Protein AF-A0A656GNW7-F1 (afdb_monomer_lite)

Organism: NCBI:txid629261

Structure (mmCIF, N/CA/C/O backbone):
data_AF-A0A656GNW7-F1
#
_entry.id   AF-A0A656GNW7-F1
#
loop_
_atom_site.group_PDB
_atom_site.id
_atom_site.type_symbol
_atom_site.label_atom_id
_atom_site.label_alt_id
_atom_site.label_comp_id
_atom_site.label_asym_id
_atom_site.label_entity_id
_atom_site.label_seq_id
_atom_site.pdbx_PDB_ins_code
_atom_site.Cartn_x
_atom_site.Cartn_y
_atom_site.Cartn_z
_atom_site.occupancy
_atom_site.B_iso_or_equiv
_atom_site.auth_seq_id
_atom_site.auth_comp_id
_atom_site.auth_asym_id
_atom_site.auth_atom_id
_atom_site.pdbx_PDB_model_num
ATOM 1 N N . MET A 1 1 ? -3.778 0.174 -7.558 1.00 86.62 1 MET A N 1
ATOM 2 C CA . MET A 1 1 ? -3.215 1.529 -7.369 1.00 86.62 1 MET A CA 1
ATOM 3 C C . MET A 1 1 ? -3.742 2.447 -8.475 1.00 86.62 1 MET A C 1
ATOM 5 O O . MET A 1 1 ? -4.058 1.941 -9.545 1.00 86.62 1 MET A O 1
ATOM 9 N N . ASP A 1 2 ? -3.872 3.757 -8.252 1.00 90.19 2 ASP A N 1
ATOM 10 C CA . ASP A 1 2 ? -4.033 4.739 -9.338 1.00 90.19 2 ASP A CA 1
ATOM 11 C C . ASP A 1 2 ? -2.649 5.032 -9.936 1.00 90.19 2 ASP A C 1
ATOM 13 O O . ASP A 1 2 ? -1.845 5.739 -9.325 1.00 90.19 2 ASP A O 1
ATOM 17 N N . LEU A 1 3 ? -2.345 4.413 -11.081 1.00 89.81 3 LEU A N 1
ATOM 18 C CA . LEU A 1 3 ? -1.011 4.450 -11.690 1.00 89.81 3 LEU A CA 1
ATOM 19 C C . LEU A 1 3 ? -0.629 5.835 -12.232 1.00 89.81 3 LEU A C 1
ATOM 21 O O . LEU A 1 3 ? 0.558 6.118 -12.346 1.00 89.81 3 LEU A O 1
ATOM 25 N N . ASP A 1 4 ? -1.608 6.688 -12.538 1.00 92.38 4 ASP A N 1
ATOM 26 C CA . ASP A 1 4 ? -1.364 8.027 -13.086 1.00 92.38 4 ASP A CA 1
ATOM 27 C C . ASP A 1 4 ? -1.076 9.051 -11.977 1.00 92.38 4 ASP A C 1
ATOM 29 O O . ASP A 1 4 ? -0.387 10.048 -12.194 1.00 92.38 4 ASP A O 1
ATOM 33 N N . MET A 1 5 ? -1.626 8.819 -10.780 1.00 92.25 5 MET A N 1
ATOM 34 C CA . MET A 1 5 ? -1.549 9.748 -9.647 1.00 92.25 5 MET A CA 1
ATOM 35 C C . MET A 1 5 ? -0.553 9.330 -8.557 1.00 92.25 5 MET A C 1
ATOM 37 O O . MET A 1 5 ? -0.244 10.144 -7.673 1.00 92.25 5 MET A O 1
ATOM 41 N N . SER A 1 6 ? -0.091 8.079 -8.599 1.00 91.31 6 SER A N 1
ATOM 42 C CA . SER A 1 6 ? 0.912 7.526 -7.684 1.00 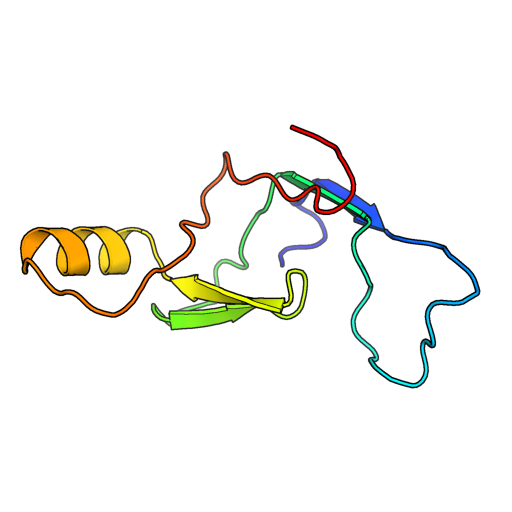91.31 6 SER A CA 1
ATOM 43 C C . SER A 1 6 ? 2.328 7.750 -8.214 1.00 91.31 6 SER A C 1
ATOM 45 O O . SER A 1 6 ? 2.549 7.805 -9.421 1.00 91.31 6 SER A O 1
ATOM 47 N N . THR A 1 7 ? 3.293 7.841 -7.302 1.00 93.00 7 THR A N 1
ATOM 48 C CA . THR A 1 7 ? 4.725 7.904 -7.617 1.00 93.00 7 THR A CA 1
ATOM 49 C C . THR A 1 7 ? 5.379 6.638 -7.082 1.00 93.00 7 THR A C 1
ATOM 51 O O . THR A 1 7 ? 5.179 6.299 -5.912 1.00 93.00 7 THR A O 1
ATOM 54 N N . PHE A 1 8 ? 6.081 5.918 -7.956 1.00 93.06 8 PHE A N 1
ATOM 55 C CA . PHE A 1 8 ? 6.722 4.647 -7.634 1.00 93.06 8 PHE A CA 1
ATOM 56 C C . PHE A 1 8 ? 7.884 4.330 -8.583 1.00 93.06 8 PHE A C 1
ATOM 58 O O . PHE A 1 8 ? 7.935 4.811 -9.718 1.00 93.06 8 PHE A O 1
ATOM 65 N N . THR A 1 9 ? 8.765 3.439 -8.131 1.00 92.19 9 THR A N 1
ATOM 66 C CA . THR A 1 9 ? 9.853 2.836 -8.906 1.00 92.19 9 THR A CA 1
ATOM 67 C C . THR A 1 9 ? 9.593 1.337 -9.061 1.00 92.19 9 THR A C 1
ATOM 69 O O . THR A 1 9 ? 9.360 0.633 -8.077 1.00 92.19 9 THR A O 1
ATOM 72 N N . LEU A 1 10 ? 9.607 0.841 -10.301 1.00 89.75 10 LEU A N 1
ATOM 73 C CA . LEU A 1 10 ? 9.455 -0.586 -10.598 1.00 89.75 10 LEU A CA 1
ATOM 74 C C . LEU A 1 10 ? 10.783 -1.320 -10.440 1.00 89.75 10 LEU A C 1
ATOM 76 O O . LEU A 1 10 ? 11.815 -0.835 -10.905 1.00 89.75 10 LEU A O 1
ATOM 80 N N . ASP A 1 11 ? 10.732 -2.522 -9.876 1.00 86.12 11 ASP A N 1
ATOM 81 C CA . ASP A 1 11 ? 11.887 -3.407 -9.840 1.00 86.12 11 ASP A CA 1
ATOM 82 C C . ASP A 1 11 ? 12.088 -4.033 -11.229 1.00 86.12 11 ASP A C 1
ATOM 84 O O . ASP A 1 11 ? 11.232 -4.746 -11.760 1.00 86.12 11 ASP A O 1
ATOM 88 N N . THR A 1 12 ? 13.228 -3.723 -11.846 1.00 83.69 12 THR A N 1
ATOM 89 C CA . THR A 1 12 ? 13.591 -4.183 -13.197 1.00 83.69 12 THR A CA 1
ATOM 90 C C . THR A 1 12 ? 14.573 -5.354 -13.181 1.00 83.69 12 THR A C 1
ATOM 92 O O . THR A 1 12 ? 15.148 -5.697 -14.220 1.00 83.69 12 THR A O 1
ATOM 95 N N . ASN A 1 13 ? 14.787 -5.986 -12.023 1.00 82.19 13 ASN A N 1
ATOM 96 C CA . ASN A 1 13 ? 15.703 -7.107 -11.897 1.00 82.19 13 ASN A CA 1
ATOM 97 C C . ASN A 1 13 ? 15.296 -8.251 -12.848 1.00 82.19 13 ASN A C 1
ATOM 99 O O . ASN A 1 13 ? 14.221 -8.829 -12.698 1.00 82.19 13 ASN A O 1
ATOM 103 N N . PRO A 1 14 ? 16.163 -8.657 -13.794 1.00 71.69 14 PRO A N 1
ATOM 104 C CA . PRO A 1 14 ? 15.837 -9.676 -14.795 1.00 71.69 14 PRO A CA 1
ATOM 105 C C . PRO A 1 14 ? 15.635 -11.080 -14.206 1.00 71.69 14 PRO A C 1
ATOM 107 O O . PRO A 1 14 ? 15.249 -11.996 -14.927 1.00 71.69 14 PRO A O 1
ATOM 110 N N . LYS A 1 15 ? 15.923 -11.273 -12.911 1.00 76.94 15 LYS A N 1
ATOM 111 C CA . LYS A 1 15 ? 15.607 -12.502 -12.172 1.00 76.94 15 LYS A CA 1
ATOM 112 C C . LYS A 1 15 ? 14.167 -12.541 -11.661 1.00 76.94 15 LYS A C 1
ATOM 114 O O . LYS A 1 15 ? 13.748 -13.598 -11.196 1.00 76.94 15 LYS A O 1
ATOM 119 N N . ILE A 1 16 ? 13.440 -11.424 -11.705 1.00 73.88 16 ILE A N 1
ATOM 120 C CA . ILE A 1 16 ? 12.015 -11.402 -11.394 1.00 73.88 16 ILE A CA 1
ATOM 121 C C . ILE A 1 16 ? 11.312 -12.170 -12.498 1.00 73.88 16 ILE A C 1
ATOM 123 O O . ILE A 1 16 ? 11.284 -11.765 -13.661 1.00 73.88 16 ILE A O 1
ATOM 127 N N . ASP A 1 17 ? 10.791 -13.328 -12.124 1.00 65.75 17 ASP A N 1
ATOM 128 C CA . ASP A 1 17 ? 10.099 -14.197 -13.047 1.00 65.75 17 ASP A CA 1
ATOM 129 C C . ASP A 1 17 ? 8.702 -13.635 -13.324 1.00 65.75 17 ASP A C 1
ATOM 131 O O . ASP A 1 17 ? 7.740 -13.878 -12.593 1.00 65.75 17 ASP A O 1
ATOM 135 N N . ALA A 1 18 ? 8.603 -12.875 -14.413 1.00 61.94 18 ALA A N 1
ATOM 136 C CA . ALA A 1 18 ? 7.351 -12.315 -14.910 1.00 61.94 18 ALA A CA 1
ATOM 137 C C . ALA A 1 18 ? 6.302 -13.388 -15.278 1.00 61.94 18 ALA A C 1
ATOM 139 O O . ALA A 1 18 ? 5.163 -13.046 -15.582 1.00 61.94 18 ALA A O 1
ATOM 140 N N . SER A 1 19 ? 6.650 -14.684 -15.265 1.00 62.53 19 SER A N 1
ATOM 141 C CA . SER A 1 19 ? 5.681 -15.772 -15.442 1.00 62.53 19 SER A CA 1
ATOM 142 C C . SER A 1 19 ? 4.910 -16.129 -14.162 1.00 62.53 19 SER A C 1
ATOM 144 O O . SER A 1 19 ? 3.888 -16.810 -14.245 1.00 62.53 19 SER A O 1
ATOM 146 N N . ILE A 1 20 ? 5.352 -15.647 -12.990 1.00 64.38 20 ILE A N 1
ATOM 147 C CA . ILE A 1 20 ? 4.721 -15.920 -11.686 1.00 64.38 20 ILE A CA 1
ATOM 148 C C . ILE A 1 20 ? 3.566 -14.945 -11.401 1.00 64.38 20 ILE A C 1
ATOM 150 O O . ILE A 1 20 ? 2.604 -15.307 -10.725 1.00 64.38 20 ILE A O 1
ATOM 154 N N . SER A 1 21 ? 3.628 -13.722 -11.931 1.00 62.62 21 SER A N 1
ATOM 155 C CA . SER A 1 21 ? 2.609 -12.692 -11.733 1.00 62.62 21 SER A CA 1
ATOM 156 C C . SER A 1 21 ? 2.572 -11.734 -12.923 1.00 62.62 21 SER A C 1
ATOM 158 O O . SER A 1 21 ? 3.610 -11.253 -13.364 1.00 62.62 21 SER A O 1
ATOM 160 N N . ASN A 1 22 ? 1.368 -11.415 -13.412 1.00 67.38 22 ASN A N 1
ATOM 161 C CA . ASN A 1 22 ? 1.170 -10.320 -14.371 1.00 67.38 22 ASN A CA 1
ATOM 162 C C . ASN A 1 22 ? 1.217 -8.938 -13.692 1.00 67.38 22 ASN A C 1
ATOM 164 O O . ASN A 1 22 ? 1.140 -7.921 -14.383 1.00 67.38 22 ASN A O 1
ATOM 168 N N . ALA A 1 23 ? 1.280 -8.893 -12.357 1.00 70.88 23 ALA A N 1
ATOM 169 C CA . ALA A 1 23 ? 1.374 -7.649 -11.615 1.00 70.88 23 ALA A CA 1
ATOM 170 C C . ALA A 1 23 ? 2.831 -7.151 -11.599 1.00 70.88 23 ALA A C 1
ATOM 172 O O . ALA A 1 23 ? 3.749 -7.949 -11.384 1.00 70.88 23 ALA A O 1
ATOM 173 N N . PRO A 1 24 ? 3.059 -5.847 -11.824 1.00 78.88 24 PRO A N 1
ATOM 174 C CA . PRO A 1 24 ? 4.381 -5.250 -11.697 1.00 78.88 24 PRO A CA 1
ATOM 175 C C . PRO A 1 24 ? 4.936 -5.427 -10.277 1.00 78.88 24 PRO A C 1
ATOM 177 O O . PRO A 1 24 ? 4.195 -5.358 -9.299 1.00 78.88 24 PRO A O 1
ATOM 180 N N . VAL A 1 25 ? 6.251 -5.624 -10.175 1.00 84.69 25 VAL A N 1
ATOM 181 C CA . VAL A 1 25 ? 6.967 -5.641 -8.894 1.00 84.69 25 VAL A CA 1
ATOM 182 C C . VAL A 1 25 ? 7.519 -4.247 -8.629 1.00 84.69 25 VAL A C 1
ATOM 184 O O . VAL A 1 25 ? 8.120 -3.631 -9.510 1.00 84.69 25 VAL A O 1
ATOM 187 N N . TYR A 1 26 ? 7.302 -3.745 -7.418 1.00 87.25 26 TYR A N 1
ATOM 188 C CA . TYR A 1 26 ? 7.696 -2.400 -7.017 1.00 87.25 26 TYR A CA 1
ATOM 189 C C . TYR A 1 26 ? 8.968 -2.461 -6.174 1.00 87.25 26 TYR A C 1
ATOM 191 O O . TYR A 1 26 ? 9.028 -3.176 -5.178 1.00 87.25 26 TYR A O 1
ATOM 199 N N . GLU A 1 27 ? 9.979 -1.688 -6.560 1.00 89.38 27 GLU A N 1
ATOM 200 C CA . GLU A 1 27 ? 11.157 -1.433 -5.728 1.00 89.38 27 GLU A CA 1
ATOM 201 C C . GLU A 1 27 ? 10.806 -0.425 -4.630 1.00 89.38 27 GLU A C 1
ATOM 203 O O . GLU A 1 27 ? 11.193 -0.591 -3.472 1.00 89.38 27 GLU A O 1
ATOM 208 N N . ARG A 1 28 ? 10.043 0.614 -4.999 1.00 91.19 28 ARG A N 1
ATOM 209 C CA . ARG A 1 28 ? 9.659 1.710 -4.112 1.00 91.19 28 ARG A CA 1
ATOM 210 C C . ARG A 1 28 ? 8.295 2.280 -4.478 1.00 91.19 28 ARG A C 1
ATOM 212 O O . ARG A 1 28 ? 7.954 2.348 -5.654 1.00 91.19 28 ARG A O 1
ATOM 219 N N . ILE A 1 29 ? 7.536 2.733 -3.485 1.00 91.38 29 ILE A N 1
ATOM 220 C CA . ILE A 1 29 ? 6.350 3.581 -3.667 1.00 91.38 29 ILE A CA 1
ATOM 221 C C . ILE A 1 29 ? 6.542 4.802 -2.772 1.00 91.38 29 ILE A C 1
ATOM 223 O O . ILE A 1 29 ? 6.469 4.674 -1.552 1.00 91.38 29 ILE A O 1
ATOM 227 N N . GLU A 1 30 ? 6.813 5.963 -3.366 1.00 91.44 30 GLU A N 1
ATOM 228 C CA . GLU A 1 30 ? 6.987 7.231 -2.643 1.00 91.44 30 GLU A CA 1
ATOM 229 C C . GLU A 1 30 ? 5.650 7.927 -2.382 1.00 91.44 30 GLU A C 1
ATOM 231 O O . GLU A 1 30 ? 5.506 8.678 -1.422 1.00 91.44 30 GLU A O 1
ATOM 236 N N . LYS A 1 31 ? 4.665 7.712 -3.258 1.00 90.56 31 LYS A N 1
ATOM 237 C CA . LYS A 1 31 ? 3.319 8.252 -3.083 1.00 90.56 31 LYS A CA 1
ATOM 238 C C . LYS A 1 31 ? 2.293 7.258 -3.577 1.00 90.56 31 LYS A C 1
ATOM 240 O O . LYS A 1 31 ? 2.218 6.973 -4.771 1.00 90.56 31 LYS A O 1
ATOM 245 N N . LEU A 1 32 ? 1.436 6.815 -2.670 1.00 88.50 32 LEU A N 1
ATOM 246 C CA . LEU A 1 32 ? 0.365 5.886 -2.980 1.00 88.50 32 LEU A CA 1
ATOM 247 C C . LEU A 1 32 ? -0.987 6.601 -3.080 1.00 88.50 32 LEU A C 1
ATOM 249 O O . LEU A 1 32 ? -1.471 7.188 -2.115 1.00 88.50 32 LEU A O 1
ATOM 253 N N . VAL A 1 33 ? -1.632 6.503 -4.243 1.00 89.19 33 VAL A N 1
ATOM 254 C CA . VAL A 1 33 ? -3.021 6.930 -4.441 1.00 89.19 33 VAL A CA 1
ATOM 255 C C . VAL A 1 33 ? -3.877 5.705 -4.748 1.00 89.19 33 VAL A C 1
ATOM 257 O O . VAL A 1 33 ? -3.660 4.985 -5.724 1.00 89.19 33 VAL A O 1
ATOM 260 N N . VAL A 1 34 ? -4.864 5.442 -3.892 1.00 86.25 34 VAL A N 1
ATOM 261 C CA . VAL A 1 34 ? -5.828 4.351 -4.085 1.00 86.25 34 VAL A CA 1
ATOM 262 C C . VAL A 1 34 ? -6.922 4.801 -5.058 1.00 86.25 34 VAL A C 1
ATOM 264 O O . VAL A 1 34 ? -7.359 5.952 -5.037 1.00 86.25 34 VAL A O 1
ATOM 267 N N . LEU A 1 35 ? -7.386 3.888 -5.916 1.00 87.38 35 LEU A N 1
ATOM 268 C CA . LEU A 1 35 ? -8.462 4.174 -6.863 1.00 87.38 35 LEU A CA 1
ATOM 269 C C . LEU A 1 35 ? -9.742 4.591 -6.122 1.00 87.38 35 LEU A C 1
ATOM 271 O O . LEU A 1 35 ? -10.216 3.901 -5.220 1.00 87.38 35 LEU A O 1
ATOM 275 N N . LYS A 1 36 ? -10.361 5.691 -6.564 1.00 83.62 36 LYS A N 1
ATOM 276 C CA . LYS A 1 36 ? -11.556 6.275 -5.921 1.00 83.62 36 LYS A CA 1
ATOM 277 C C . LYS A 1 36 ? -12.803 5.381 -5.948 1.00 83.62 36 LYS A C 1
ATOM 279 O O . LYS A 1 36 ? -13.788 5.689 -5.287 1.00 83.62 36 LYS A O 1
ATOM 284 N N . ASN A 1 37 ? -12.807 4.319 -6.750 1.00 85.31 37 ASN A N 1
ATOM 285 C CA . ASN A 1 37 ? -13.937 3.399 -6.886 1.00 85.31 37 ASN A CA 1
ATOM 286 C C . ASN A 1 37 ? -13.854 2.180 -5.951 1.00 85.31 37 ASN A C 1
ATOM 288 O O . ASN A 1 37 ? -14.776 1.360 -5.969 1.00 85.31 37 ASN A O 1
ATOM 292 N N . ILE A 1 38 ? -12.798 2.051 -5.141 1.00 83.19 38 ILE A N 1
ATOM 293 C CA . ILE A 1 38 ? -12.714 0.996 -4.129 1.00 83.19 38 ILE A CA 1
ATOM 294 C C . ILE A 1 38 ? -13.666 1.336 -2.981 1.00 83.19 38 ILE A C 1
ATOM 296 O O . ILE A 1 38 ? -13.543 2.370 -2.337 1.00 83.19 38 ILE A O 1
ATOM 300 N N . LYS A 1 39 ? -14.641 0.451 -2.749 1.00 82.44 39 LYS A N 1
ATOM 301 C CA . LYS A 1 39 ? -15.636 0.568 -1.668 1.00 82.44 39 LYS A CA 1
ATOM 302 C C . LYS A 1 39 ? -15.393 -0.404 -0.511 1.00 82.44 39 LYS A C 1
ATOM 304 O O . LYS A 1 39 ? -16.181 -0.422 0.426 1.00 82.44 39 LYS A O 1
ATOM 309 N N . SER A 1 40 ? -14.381 -1.265 -0.623 1.00 86.50 40 SER A N 1
ATOM 310 C CA . SER A 1 40 ? -14.063 -2.247 0.413 1.00 86.50 40 SER A CA 1
ATOM 311 C C . SER A 1 40 ? -13.173 -1.619 1.473 1.00 86.50 40 SER A C 1
ATOM 313 O O . SER A 1 40 ? -12.165 -1.002 1.138 1.00 86.50 40 SER A O 1
ATOM 315 N N . ASP A 1 41 ? -13.518 -1.841 2.736 1.00 86.94 41 ASP A N 1
ATOM 316 C CA . ASP A 1 41 ? -12.712 -1.424 3.883 1.00 86.94 41 ASP A CA 1
ATOM 317 C C . ASP A 1 41 ? -11.514 -2.338 4.142 1.00 86.94 41 ASP A C 1
ATOM 319 O O . ASP A 1 41 ? -10.600 -1.943 4.853 1.00 86.94 41 ASP A O 1
ATOM 323 N N . LEU A 1 42 ? -11.511 -3.545 3.571 1.00 87.25 42 LEU A N 1
ATOM 324 C CA . LEU A 1 42 ? -10.448 -4.537 3.708 1.00 87.25 42 LEU A CA 1
ATOM 325 C C . LEU A 1 42 ? -10.199 -5.194 2.350 1.00 87.25 42 LEU A C 1
ATOM 327 O O . LEU A 1 42 ? -11.141 -5.671 1.709 1.00 87.25 42 LEU A O 1
ATOM 331 N N . PHE A 1 43 ? -8.951 -5.218 1.897 1.00 86.44 43 PHE A N 1
ATOM 332 C CA . PHE A 1 43 ? -8.578 -5.879 0.648 1.00 86.44 43 PHE A CA 1
ATOM 333 C C . PHE A 1 43 ? -7.106 -6.292 0.657 1.00 86.44 43 PHE A C 1
ATOM 335 O O . PHE A 1 43 ? -6.303 -5.803 1.450 1.00 86.44 43 PHE A O 1
ATOM 342 N N . TYR A 1 44 ? -6.767 -7.232 -0.221 1.00 85.06 44 TYR A N 1
ATOM 343 C CA . TYR A 1 44 ? -5.380 -7.583 -0.493 1.00 85.06 44 TYR A CA 1
ATOM 344 C C . TYR A 1 44 ? -4.821 -6.620 -1.534 1.00 85.06 44 TYR A C 1
ATOM 346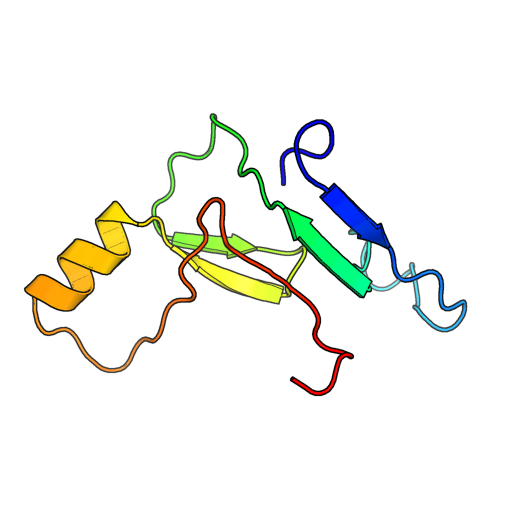 O O . TYR A 1 44 ? -5.454 -6.413 -2.573 1.00 85.06 44 TYR A O 1
ATOM 354 N N . PHE A 1 45 ? -3.669 -6.023 -1.247 1.00 86.19 45 PHE A N 1
ATOM 355 C CA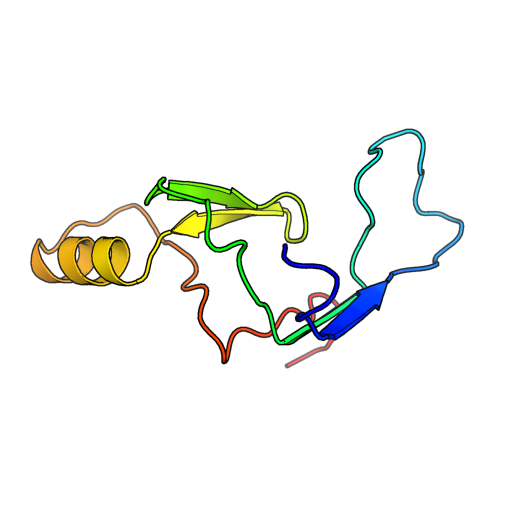 . PHE A 1 45 ? -3.031 -5.072 -2.141 1.00 86.19 45 PHE A CA 1
ATOM 356 C C . PHE A 1 45 ? -1.832 -5.733 -2.814 1.00 86.19 45 PHE A C 1
ATOM 358 O O . PHE A 1 45 ? -0.776 -5.903 -2.202 1.00 86.19 45 PHE A O 1
ATOM 365 N N . GLU A 1 46 ? -2.039 -6.160 -4.062 1.00 82.75 46 GLU A N 1
ATOM 366 C CA . GLU A 1 46 ? -1.088 -6.980 -4.822 1.00 82.75 46 GLU A CA 1
ATOM 367 C C . GLU A 1 46 ? 0.276 -6.299 -4.957 1.00 82.75 46 GLU A C 1
ATOM 369 O O . GLU A 1 46 ? 1.299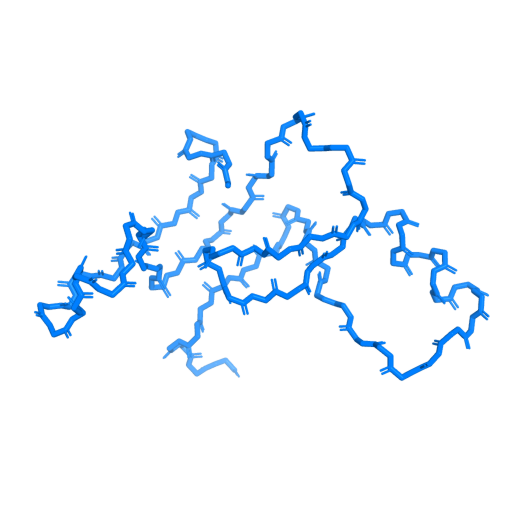 -6.959 -4.828 1.00 82.75 46 GLU A O 1
ATOM 374 N N . GLU A 1 47 ? 0.289 -4.977 -5.119 1.00 80.12 47 GLU A N 1
ATOM 375 C CA . GLU A 1 47 ? 1.486 -4.162 -5.327 1.00 80.12 47 GLU A CA 1
ATOM 376 C C . GLU A 1 47 ? 2.484 -4.211 -4.159 1.00 80.12 47 GLU A C 1
ATOM 378 O O . GLU A 1 47 ? 3.678 -4.010 -4.365 1.00 80.12 47 GLU A O 1
ATOM 383 N N . ILE A 1 48 ? 2.014 -4.478 -2.937 1.00 81.56 48 ILE A N 1
ATOM 384 C CA . ILE A 1 48 ? 2.862 -4.572 -1.734 1.00 81.56 48 ILE A CA 1
ATOM 385 C C . ILE A 1 48 ? 2.741 -5.923 -1.022 1.00 81.56 48 ILE A C 1
ATOM 387 O O . ILE A 1 48 ? 3.341 -6.108 0.031 1.00 81.56 48 ILE A O 1
ATOM 391 N N . HIS A 1 49 ? 1.958 -6.849 -1.580 1.00 81.50 49 HIS A N 1
ATOM 392 C CA . HIS A 1 49 ? 1.664 -8.172 -1.033 1.00 81.50 49 HIS A CA 1
ATOM 393 C C . HIS A 1 49 ? 1.094 -8.208 0.398 1.00 81.50 49 HIS A C 1
ATOM 395 O O . HIS A 1 49 ? 1.234 -9.214 1.094 1.00 81.50 49 HIS A O 1
ATOM 401 N N . GLU A 1 50 ? 0.390 -7.158 0.820 1.00 84.75 50 GLU A N 1
ATOM 402 C CA . GLU A 1 50 ? -0.135 -7.011 2.183 1.00 84.75 50 GLU A CA 1
ATOM 403 C C . GLU A 1 50 ? -1.664 -6.913 2.209 1.00 84.75 50 GLU A C 1
ATOM 405 O O . GLU A 1 50 ? -2.308 -6.455 1.259 1.00 84.75 50 GLU A O 1
ATOM 410 N N . VAL A 1 51 ? -2.258 -7.309 3.338 1.00 85.94 51 VAL A N 1
ATOM 411 C CA . VAL A 1 51 ? -3.669 -7.026 3.630 1.00 85.94 51 VAL A CA 1
ATOM 412 C C . VAL A 1 51 ? -3.770 -5.643 4.257 1.00 85.94 51 VAL A C 1
ATOM 414 O O . VAL A 1 51 ? -3.147 -5.350 5.279 1.00 85.94 51 VAL A O 1
ATOM 417 N N . VAL A 1 52 ? -4.577 -4.787 3.644 1.00 86.69 52 VAL A N 1
ATOM 418 C CA . VAL A 1 52 ? -4.675 -3.367 3.991 1.00 86.69 52 VAL A CA 1
ATOM 419 C C . VAL A 1 52 ? -6.122 -2.990 4.246 1.00 86.69 52 VAL A C 1
ATOM 421 O O . VAL A 1 52 ? -7.046 -3.664 3.777 1.00 86.69 52 VAL A O 1
ATOM 424 N N . CYS A 1 53 ? -6.321 -1.905 4.987 1.00 87.50 53 CYS A N 1
ATOM 425 C CA . CYS A 1 53 ? -7.653 -1.416 5.296 1.00 87.50 53 CYS A CA 1
ATOM 426 C C . CYS A 1 53 ? -7.800 0.091 5.090 1.00 87.50 53 CYS A C 1
ATOM 428 O O . CYS A 1 53 ? -6.815 0.831 5.028 1.00 87.50 53 CYS A O 1
ATOM 430 N N . SER A 1 54 ? -9.050 0.544 5.004 1.00 85.50 54 SER A N 1
ATOM 431 C CA . SER A 1 54 ? -9.374 1.969 5.025 1.00 85.50 54 SER A CA 1
ATOM 432 C C . SER A 1 54 ? -9.037 2.586 6.391 1.00 85.50 54 SER A C 1
ATOM 434 O O . SER A 1 54 ? -9.026 1.901 7.42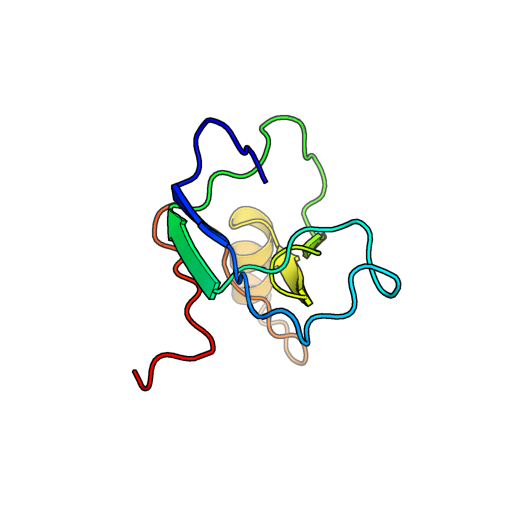0 1.00 85.50 54 SER A O 1
ATOM 436 N N . ASN A 1 55 ? -8.786 3.899 6.413 1.00 83.56 55 ASN A N 1
ATOM 437 C CA . ASN A 1 55 ? -8.552 4.630 7.663 1.00 83.56 55 ASN A CA 1
ATOM 438 C C . ASN A 1 55 ? -9.760 4.540 8.601 1.00 83.56 55 ASN A C 1
ATOM 440 O O . ASN A 1 55 ? -9.597 4.235 9.776 1.00 83.56 55 ASN A O 1
ATOM 444 N N . GLU A 1 56 ? -10.974 4.717 8.070 1.00 85.94 56 GLU A N 1
ATOM 445 C CA . GLU A 1 56 ? -12.203 4.645 8.869 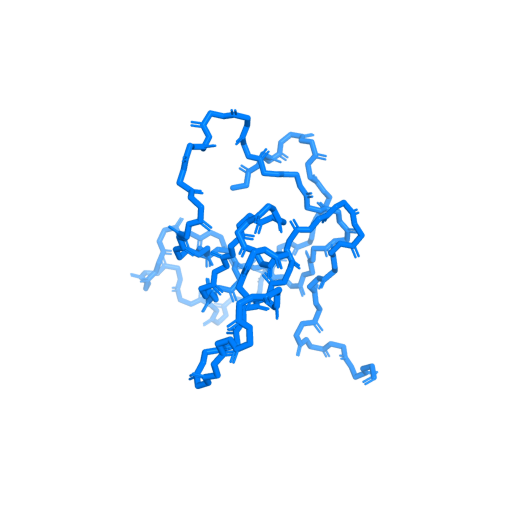1.00 85.94 56 GLU A CA 1
ATOM 446 C C . GLU A 1 56 ? -12.388 3.277 9.541 1.00 85.94 56 GLU A C 1
ATOM 448 O O . GLU A 1 56 ? -12.916 3.190 10.653 1.00 85.94 56 GLU A O 1
ATOM 453 N N . PHE A 1 57 ? -11.965 2.199 8.875 1.00 88.19 57 PHE A N 1
ATOM 454 C CA . PHE A 1 57 ? -11.996 0.857 9.441 1.00 88.19 57 PHE A CA 1
ATOM 455 C C . PHE A 1 57 ? -10.951 0.678 10.541 1.00 88.19 57 PHE A C 1
ATOM 457 O O . PHE A 1 57 ? -11.275 0.144 11.604 1.00 88.19 57 PHE A O 1
ATOM 464 N N . LEU A 1 58 ? -9.719 1.144 10.308 1.00 86.94 58 LEU A N 1
ATOM 465 C CA . LEU A 1 58 ? -8.642 1.070 11.293 1.00 86.94 58 LEU A CA 1
ATOM 466 C C . LEU A 1 58 ? -8.996 1.836 12.572 1.00 86.94 58 LEU A C 1
ATOM 468 O O . LEU A 1 58 ? -8.818 1.308 13.668 1.00 86.94 58 LEU A O 1
ATOM 472 N N . ASP A 1 59 ? -9.549 3.041 12.431 1.00 88.50 59 ASP A N 1
ATOM 473 C CA . ASP A 1 59 ? -9.943 3.882 13.561 1.00 88.50 59 ASP A CA 1
ATOM 474 C C . ASP A 1 59 ? -11.011 3.179 14.412 1.00 88.50 59 ASP A C 1
ATOM 476 O O . ASP A 1 59 ? -10.834 3.013 15.619 1.00 88.50 59 ASP A O 1
ATOM 480 N N . LYS A 1 60 ? -12.066 2.640 13.782 1.00 89.81 60 LYS A N 1
ATOM 481 C CA . LYS A 1 60 ? -13.104 1.859 14.483 1.00 89.81 60 LYS A CA 1
ATOM 482 C C . LYS A 1 60 ? -12.553 0.590 15.133 1.00 89.81 60 LYS A C 1
ATOM 484 O O . LYS A 1 60 ? -12.998 0.224 16.219 1.00 89.81 60 LYS A O 1
ATOM 489 N N . TYR A 1 61 ? -11.614 -0.096 14.480 1.00 88.81 61 TYR A N 1
ATOM 490 C CA . TYR A 1 61 ? -10.966 -1.290 15.026 1.00 88.81 61 TYR A CA 1
ATOM 491 C C . TYR A 1 61 ? -10.214 -0.968 16.327 1.00 88.81 61 TYR A C 1
ATOM 493 O O . TYR A 1 61 ? -10.363 -1.686 17.320 1.00 88.81 61 TYR A O 1
ATOM 501 N N . ILE A 1 62 ? -9.469 0.144 16.338 1.00 88.50 62 ILE A N 1
ATOM 502 C CA . ILE A 1 62 ? -8.740 0.638 17.513 1.00 88.50 62 ILE A CA 1
ATOM 503 C C . ILE A 1 62 ? -9.715 1.087 18.609 1.00 88.50 62 ILE A C 1
ATOM 505 O O . ILE A 1 62 ? -9.552 0.694 19.764 1.00 88.50 62 ILE A O 1
ATOM 509 N N . GLU A 1 63 ? -10.749 1.858 18.262 1.00 91.88 63 GLU A N 1
ATOM 510 C CA . GLU A 1 63 ? -11.775 2.326 19.208 1.00 91.88 63 GLU A CA 1
ATOM 511 C C . GLU A 1 63 ? -12.503 1.174 19.910 1.00 91.88 63 GLU A C 1
ATOM 513 O O . GLU A 1 63 ? -12.825 1.266 21.095 1.00 91.88 63 GLU A O 1
ATOM 518 N N . GLN A 1 64 ? -12.745 0.072 19.199 1.00 91.94 64 GLN A N 1
ATOM 519 C CA . GLN A 1 64 ? -13.390 -1.120 19.753 1.00 91.94 64 GLN A CA 1
ATOM 520 C C . GLN A 1 64 ? -12.447 -2.000 20.587 1.00 91.94 64 GLN A C 1
ATOM 522 O O . GLN A 1 64 ? -12.898 -2.988 21.166 1.00 91.94 64 GLN A O 1
ATOM 527 N N . GLY A 1 65 ? -11.155 -1.662 20.672 1.00 88.94 65 GLY A N 1
ATOM 528 C CA . GLY A 1 65 ? -10.167 -2.423 21.439 1.00 88.94 65 GLY A CA 1
ATOM 529 C C . GLY A 1 65 ? -9.950 -3.839 20.903 1.00 88.94 65 GLY A C 1
ATOM 530 O O . GLY A 1 65 ? -9.637 -4.751 21.671 1.00 88.94 65 GLY A O 1
ATOM 531 N N . LEU A 1 66 ? -10.162 -4.040 19.600 1.00 85.88 66 LEU A N 1
ATOM 532 C CA . LEU A 1 66 ? -9.962 -5.331 18.956 1.00 85.88 66 LEU A CA 1
ATOM 533 C C . LEU A 1 66 ? -8.462 -5.655 18.881 1.00 85.88 66 LEU A C 1
ATOM 535 O O . LEU A 1 66 ? -7.618 -4.776 18.708 1.00 85.88 66 LEU A O 1
ATOM 539 N N . ALA A 1 67 ? -8.128 -6.935 19.037 1.00 82.81 67 ALA A N 1
ATOM 540 C CA . ALA A 1 67 ? -6.752 -7.417 19.070 1.00 82.81 67 ALA A CA 1
ATOM 541 C C . ALA A 1 67 ? -6.594 -8.690 18.229 1.00 82.81 67 ALA A C 1
ATOM 543 O O . ALA A 1 67 ? -7.552 -9.427 18.003 1.00 82.81 67 ALA A O 1
ATOM 544 N N . GLY A 1 68 ? -5.360 -8.969 17.803 1.00 79.38 68 GLY A N 1
ATOM 545 C CA . GLY A 1 68 ? -5.008 -10.174 17.043 1.00 79.38 68 GLY A CA 1
ATOM 546 C C . GLY A 1 68 ? -4.931 -9.979 15.529 1.00 79.38 68 GLY A C 1
ATOM 547 O O . GLY A 1 68 ? -4.438 -10.867 14.841 1.00 79.38 68 GLY A O 1
ATOM 548 N N . LEU A 1 69 ? -5.347 -8.819 15.019 1.00 76.19 69 LEU A N 1
ATOM 549 C CA . LEU A 1 69 ? -5.083 -8.388 13.649 1.00 76.19 69 LEU A CA 1
ATOM 550 C C . LEU A 1 69 ? -4.292 -7.078 13.663 1.00 76.19 69 LEU A C 1
ATOM 552 O O . LEU A 1 69 ? -4.539 -6.189 14.481 1.00 76.19 69 LEU A O 1
ATOM 556 N N . SER A 1 70 ? -3.342 -6.980 12.743 1.00 73.62 70 SER A N 1
ATOM 557 C CA . SER A 1 70 ? -2.574 -5.769 12.481 1.00 73.62 70 SER A CA 1
ATOM 558 C C . SER A 1 70 ? -2.835 -5.393 11.037 1.00 73.62 70 SER A C 1
ATOM 560 O O . SER A 1 70 ? -2.658 -6.226 10.151 1.00 73.62 70 SER A O 1
ATOM 562 N N . PHE A 1 71 ? -3.263 -4.160 10.803 1.00 77.19 71 PHE A N 1
ATOM 563 C CA . PHE A 1 71 ? -3.479 -3.658 9.454 1.00 77.19 71 PHE A CA 1
ATOM 564 C C . PHE A 1 71 ? -2.474 -2.561 9.159 1.00 77.19 71 PHE A C 1
ATOM 566 O O . PHE A 1 71 ? -2.175 -1.729 10.022 1.00 77.19 71 PHE A O 1
ATOM 573 N N . LYS A 1 72 ? -1.968 -2.544 7.927 1.00 78.06 72 LYS A N 1
ATOM 574 C CA . LYS A 1 72 ? -1.134 -1.443 7.466 1.00 78.06 72 LYS A CA 1
ATOM 575 C C . LYS A 1 72 ? -2.039 -0.306 7.005 1.00 78.06 72 LYS A C 1
ATOM 577 O O . LYS A 1 72 ? -2.864 -0.486 6.109 1.00 78.06 72 LYS A O 1
ATOM 582 N N . LYS A 1 73 ? -1.888 0.858 7.636 1.00 80.44 73 LYS A N 1
ATOM 583 C CA . LYS A 1 73 ? -2.576 2.082 7.227 1.00 80.44 73 LYS A CA 1
ATOM 584 C C . LYS A 1 73 ? -2.050 2.505 5.856 1.00 80.44 73 LYS A C 1
ATOM 586 O O . LYS A 1 73 ? -0.846 2.698 5.704 1.00 80.44 73 LYS A O 1
ATOM 591 N N . ILE A 1 74 ? -2.943 2.650 4.884 1.00 80.12 74 ILE A N 1
ATOM 592 C CA . ILE A 1 74 ? -2.623 3.209 3.571 1.00 80.12 74 ILE A CA 1
ATOM 593 C C . ILE A 1 74 ? -3.268 4.585 3.480 1.00 80.12 74 ILE A C 1
ATOM 595 O O . ILE A 1 74 ? -4.482 4.716 3.334 1.00 80.12 74 ILE A O 1
ATOM 599 N N . ASP A 1 75 ? -2.438 5.614 3.593 1.00 78.62 75 ASP A N 1
ATOM 600 C CA . ASP A 1 75 ? -2.816 7.000 3.370 1.00 78.62 75 ASP A CA 1
ATOM 601 C C . ASP A 1 75 ? -1.804 7.685 2.442 1.00 78.62 75 ASP A C 1
ATOM 603 O O . ASP A 1 75 ? -0.905 7.056 1.887 1.00 78.62 75 ASP A O 1
ATOM 607 N N . GLU A 1 76 ? -1.978 8.982 2.239 1.00 77.75 76 GLU A N 1
ATOM 608 C CA . GLU A 1 76 ? -1.142 9.796 1.357 1.00 77.75 76 GLU A CA 1
ATOM 609 C C . GLU A 1 76 ? 0.323 9.944 1.811 1.00 77.75 76 GLU A C 1
ATOM 611 O O . GLU A 1 76 ? 1.149 10.370 1.008 1.00 77.75 76 GLU A O 1
ATOM 616 N N . ASN A 1 77 ? 0.658 9.546 3.044 1.00 82.38 77 ASN A N 1
ATOM 617 C CA . ASN A 1 77 ? 2.030 9.505 3.566 1.00 82.38 77 ASN A CA 1
ATOM 618 C C . ASN A 1 77 ? 2.614 8.085 3.567 1.00 82.38 77 ASN A C 1
ATOM 620 O O . ASN A 1 77 ? 3.671 7.850 4.151 1.00 82.38 77 ASN A O 1
ATOM 624 N N . TYR A 1 78 ? 1.908 7.113 2.989 1.00 85.81 78 TYR A N 1
ATOM 625 C CA . TYR A 1 78 ? 2.396 5.749 2.908 1.00 85.81 78 TYR A CA 1
ATOM 626 C C . TYR A 1 78 ? 3.609 5.658 1.980 1.00 85.81 78 TYR A C 1
ATOM 628 O O . TYR A 1 78 ? 3.517 5.991 0.797 1.00 85.81 78 TYR A O 1
ATOM 636 N N . GLU A 1 79 ? 4.692 5.089 2.505 1.00 87.62 79 GLU A N 1
ATOM 637 C CA . GLU A 1 79 ? 5.876 4.726 1.736 1.00 87.62 79 GLU A CA 1
ATOM 638 C C . GLU A 1 79 ? 6.108 3.210 1.770 1.00 87.62 79 GLU A C 1
ATOM 640 O O . GLU A 1 79 ? 5.904 2.525 2.781 1.00 87.62 79 GLU A O 1
ATOM 645 N N . TYR A 1 80 ? 6.552 2.674 0.637 1.00 88.00 80 TYR A N 1
ATOM 646 C CA . TYR A 1 80 ? 7.010 1.294 0.507 1.00 88.00 80 TYR A CA 1
ATOM 647 C C . TYR A 1 80 ? 8.444 1.296 -0.001 1.00 88.00 80 TYR A C 1
ATOM 649 O O . TYR A 1 80 ? 8.704 1.834 -1.071 1.00 88.00 80 TYR A O 1
ATOM 657 N N . ALA A 1 81 ? 9.357 0.703 0.762 1.00 88.44 81 ALA A N 1
ATOM 658 C CA . ALA A 1 81 ? 10.759 0.542 0.392 1.00 88.44 81 ALA A CA 1
ATOM 659 C C . ALA A 1 81 ? 11.323 -0.707 1.103 1.00 88.44 81 ALA A C 1
ATOM 661 O O . ALA A 1 81 ? 12.034 -0.582 2.094 1.00 88.44 81 ALA A O 1
ATOM 662 N N . PRO A 1 82 ? 10.950 -1.927 0.671 1.00 82.44 82 PRO A N 1
ATOM 663 C CA . PRO A 1 82 ? 11.307 -3.177 1.355 1.00 82.44 82 PRO A CA 1
ATOM 664 C C . PRO A 1 82 ? 12.811 -3.484 1.329 1.00 82.44 82 PRO A C 1
ATOM 666 O O . PRO A 1 82 ? 13.269 -4.335 2.088 1.00 82.44 82 PRO A O 1
ATOM 669 N N . TRP A 1 83 ? 13.557 -2.828 0.436 1.00 81.19 83 TRP A N 1
ATOM 670 C CA . TRP A 1 83 ? 14.992 -3.020 0.238 1.00 81.19 83 TRP A CA 1
ATOM 671 C C . TRP A 1 83 ? 15.855 -1.924 0.865 1.00 81.19 83 TRP A C 1
ATOM 673 O O . TRP A 1 83 ? 17.071 -2.090 0.910 1.00 81.19 83 TRP A O 1
ATOM 683 N N . ASP A 1 84 ? 15.257 -0.816 1.315 1.00 79.75 84 ASP A N 1
ATOM 684 C CA . ASP A 1 84 ? 16.004 0.215 2.032 1.00 79.75 84 ASP A CA 1
ATOM 685 C C . ASP A 1 84 ? 16.042 -0.127 3.522 1.00 79.75 84 ASP A C 1
ATOM 687 O O . ASP A 1 84 ? 15.007 -0.340 4.157 1.00 79.75 84 ASP A O 1
ATOM 691 N N . ASP A 1 85 ? 17.252 -0.150 4.079 1.00 55.59 85 ASP A N 1
ATOM 692 C CA . ASP A 1 85 ? 17.481 -0.241 5.519 1.00 55.59 85 ASP A CA 1
ATOM 693 C C . ASP A 1 85 ? 17.081 1.100 6.167 1.00 55.59 85 ASP A C 1
ATOM 695 O O . ASP A 1 85 ? 17.892 2.028 6.239 1.00 55.59 85 ASP A O 1
ATOM 699 N N . PHE A 1 86 ? 15.829 1.220 6.611 1.00 51.16 86 PHE A N 1
ATOM 700 C CA . PHE A 1 86 ? 15.364 2.324 7.463 1.00 51.16 86 PHE A CA 1
ATOM 701 C C . PHE A 1 86 ? 15.439 1.972 8.952 1.00 51.16 86 PHE A C 1
ATOM 703 O O . PHE A 1 86 ? 14.981 0.870 9.335 1.00 51.16 86 PHE A O 1
#

Radius of gyration: 14.49 Å; chains: 1; bounding box: 33×26×37 Å

Foldseek 3Di:
DPPVPWDFAFDPPPPPPCVVDVDTATQKTQFDDDDPPDPFQWDQDPRQRFIAGEPVVVVVCVVVVHDDDDHDYDDGRDMDHPPDDD

pLDDT: mean 82.92, std 8.6, range [51.16, 93.06]

Secondary structure (DSSP, 8-state):
--TTT-EEEE---TTS-TTT-SSPPEEEEEE----TT---SEEEEGGGTEEEE-HHHHHHHHHTT--S---EE-STT--B-TTS--

Sequence (86 aa):
MDLDMSTFTLDTNPKIDASISNAPVYERIEKLVVLKNIKSDLFYFEEIHEVVCSNEFLDKYIEQGLAGLSFKKIDENYEYAPWDDF